Protein AF-A0A5M4D1M5-F1 (afdb_monomer_lite)

Sequence (149 aa):
MAHVFSTNGDGVVGDSNDDFAMTADGTSFVAPQIAGIVGLMLKVNPDLSFWQVKHILEVTATDLDDGSGQFIGYDRFTGFGLVNARKAVEYTRKHYLPADWNGDNSVDTTDAALFTLDYANGELMSDLNLDATQSADDMAIFLRSYFAE

Secondary structure (DSSP, 8-state):
------SSTT-----STTS------SGGGHHHHHHHHHHHHHHH-TT--HHHHHHHHHHHSB----SSS-S-SSBTTTBT-B--HHHHHHHHHHHH-TT-SSSSS--SHHHHHHHHHHHHTT-GGG-SS-SSS--HHHHHHHHHHHTT-

Radius of gyration: 18.76 Å; chains: 1; bounding box: 48×42×43 Å

Structure (mmCIF, N/CA/C/O backbone):
data_AF-A0A5M4D1M5-F1
#
_entry.id   AF-A0A5M4D1M5-F1
#
loop_
_atom_site.group_PDB
_atom_site.id
_atom_site.type_symbol
_atom_site.label_atom_id
_atom_site.label_alt_id
_atom_site.label_comp_id
_atom_site.label_asym_id
_atom_site.label_entity_id
_atom_site.label_seq_id
_atom_site.pdbx_PDB_ins_code
_atom_site.Cartn_x
_atom_site.Cartn_y
_atom_site.Cartn_z
_atom_site.occupancy
_atom_site.B_iso_or_equi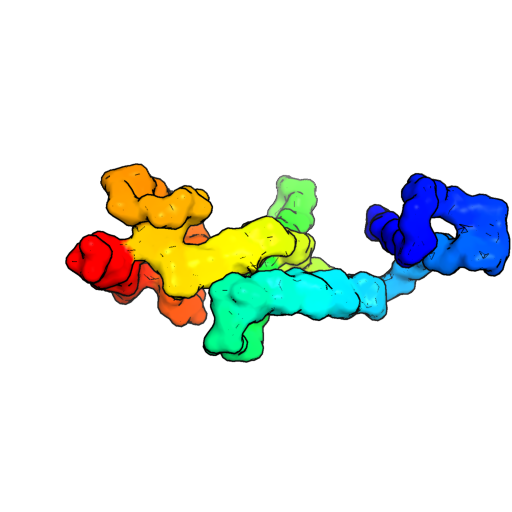v
_atom_site.auth_seq_id
_atom_site.auth_comp_id
_atom_site.auth_asym_id
_atom_site.auth_atom_id
_atom_site.pdbx_PDB_model_num
ATOM 1 N N . MET A 1 1 ? 22.429 -2.317 -10.541 1.00 31.48 1 MET A N 1
ATOM 2 C CA . MET A 1 1 ? 22.735 -3.576 -11.250 1.00 31.48 1 MET A CA 1
ATOM 3 C C . MET A 1 1 ? 21.725 -4.605 -10.765 1.00 31.48 1 MET A C 1
ATOM 5 O O . MET A 1 1 ? 21.766 -4.961 -9.595 1.00 31.48 1 MET A O 1
ATOM 9 N N . ALA A 1 2 ? 20.724 -4.941 -11.581 1.00 32.22 2 ALA A N 1
ATOM 10 C CA . ALA A 1 2 ? 19.698 -5.914 -11.208 1.00 32.22 2 ALA A CA 1
ATOM 11 C C . ALA A 1 2 ? 20.174 -7.306 -11.637 1.00 32.22 2 ALA A C 1
ATOM 13 O O . ALA A 1 2 ? 20.438 -7.529 -12.815 1.00 32.22 2 ALA A O 1
ATOM 14 N N . HIS A 1 3 ? 20.324 -8.221 -10.682 1.00 39.25 3 HIS A N 1
ATOM 15 C CA . HIS A 1 3 ? 20.676 -9.607 -10.969 1.00 39.25 3 HIS A CA 1
ATOM 16 C C . HIS A 1 3 ? 19.397 -10.377 -11.314 1.00 39.25 3 HIS A C 1
ATOM 18 O O . HIS A 1 3 ? 18.511 -10.527 -10.473 1.00 39.25 3 HIS A O 1
ATOM 24 N N . VAL A 1 4 ? 19.283 -10.827 -12.564 1.00 42.78 4 VAL A N 1
ATOM 25 C CA . VAL A 1 4 ? 18.243 -11.765 -13.000 1.00 42.78 4 VAL A CA 1
ATOM 26 C C . VAL A 1 4 ? 18.750 -13.170 -12.687 1.00 42.78 4 VAL A C 1
ATOM 28 O O . VAL A 1 4 ? 19.776 -13.591 -13.216 1.00 42.78 4 VAL A O 1
ATOM 31 N N . PHE A 1 5 ? 18.068 -13.876 -11.786 1.00 44.41 5 PHE A N 1
ATOM 32 C CA . PHE A 1 5 ? 18.404 -15.257 -11.444 1.00 44.41 5 PHE A CA 1
ATOM 33 C C . PHE A 1 5 ? 17.776 -16.223 -12.459 1.00 44.41 5 PHE A C 1
ATOM 35 O O . PHE A 1 5 ? 16.626 -16.049 -12.864 1.00 44.41 5 PHE A O 1
ATOM 42 N N . SER A 1 6 ? 18.564 -17.216 -12.876 1.00 41.47 6 SER A N 1
ATOM 43 C CA . SER A 1 6 ? 18.210 -18.259 -13.847 1.00 41.47 6 SER A CA 1
ATOM 44 C C . SER A 1 6 ? 16.966 -19.059 -13.426 1.00 41.47 6 SER A C 1
ATOM 46 O O . SER A 1 6 ? 16.755 -19.320 -12.243 1.00 41.47 6 SER A O 1
ATOM 48 N N . THR A 1 7 ? 16.156 -19.493 -14.400 1.00 43.12 7 THR A N 1
ATOM 49 C CA . THR A 1 7 ? 15.049 -20.451 -14.201 1.00 43.12 7 THR A CA 1
ATOM 50 C C . THR A 1 7 ? 15.520 -21.903 -14.074 1.00 43.12 7 THR A C 1
ATOM 52 O O . THR A 1 7 ? 14.696 -22.795 -13.866 1.00 43.12 7 THR A O 1
ATOM 55 N N . ASN A 1 8 ? 16.824 -22.166 -14.184 1.00 40.53 8 ASN A N 1
ATOM 56 C CA . ASN A 1 8 ? 17.390 -23.472 -13.870 1.00 40.53 8 ASN A CA 1
ATOM 57 C C . ASN A 1 8 ? 17.542 -23.547 -12.346 1.00 40.53 8 ASN A C 1
ATOM 59 O O . ASN A 1 8 ? 18.268 -22.760 -11.745 1.00 40.53 8 ASN A O 1
ATOM 63 N N . GLY A 1 9 ? 16.804 -24.452 -11.704 1.00 44.25 9 GLY A N 1
ATOM 64 C CA . GLY A 1 9 ? 16.760 -24.613 -10.246 1.00 44.25 9 GLY A CA 1
ATOM 65 C C . GLY A 1 9 ? 18.042 -25.164 -9.608 1.00 44.25 9 GLY A C 1
ATOM 66 O O . GLY A 1 9 ? 17.938 -26.009 -8.724 1.00 44.25 9 GLY A O 1
ATOM 67 N N . ASP A 1 10 ? 19.228 -24.731 -10.042 1.00 50.44 10 ASP A N 1
ATOM 68 C CA . ASP A 1 10 ? 20.520 -25.129 -9.467 1.00 50.44 10 ASP A CA 1
ATOM 69 C C . ASP A 1 10 ? 21.213 -24.023 -8.647 1.00 50.44 10 ASP A C 1
ATOM 71 O O . ASP A 1 10 ? 22.173 -24.305 -7.932 1.00 50.44 10 ASP A O 1
ATOM 75 N N . GLY A 1 11 ? 20.705 -22.784 -8.681 1.00 47.84 11 GLY A N 1
ATOM 76 C CA . GLY A 1 11 ? 21.252 -21.676 -7.894 1.00 47.84 11 GLY A CA 1
ATOM 77 C C . GLY A 1 11 ? 22.665 -21.240 -8.305 1.00 47.84 11 GLY A C 1
ATOM 78 O O . GLY A 1 11 ? 23.325 -20.551 -7.525 1.00 47.84 11 GLY A O 1
ATOM 79 N N . VAL A 1 12 ? 23.136 -21.612 -9.499 1.00 50.00 12 VAL A N 1
ATOM 80 C CA . VAL A 1 12 ? 24.451 -21.229 -10.022 1.00 50.00 12 VAL A CA 1
ATOM 81 C C . VAL A 1 12 ? 24.303 -20.031 -10.967 1.00 50.00 12 VAL A C 1
ATOM 83 O O . VAL A 1 12 ? 23.451 -20.003 -11.854 1.00 50.00 12 VAL A O 1
ATOM 86 N N . VAL A 1 13 ? 25.134 -19.001 -10.777 1.00 55.16 13 VAL A N 1
ATOM 87 C CA . VAL A 1 13 ? 25.325 -17.955 -11.794 1.00 55.16 13 VAL A CA 1
ATOM 88 C C . VAL A 1 13 ? 26.117 -18.605 -12.923 1.00 55.16 13 VAL A C 1
ATOM 90 O O . VAL A 1 13 ? 27.289 -18.921 -12.738 1.00 55.16 13 VAL A O 1
ATOM 93 N N . GLY A 1 14 ? 25.454 -18.877 -14.042 1.00 50.78 14 GLY A N 1
ATOM 94 C CA . GLY A 1 14 ? 26.024 -19.645 -15.140 1.00 50.78 14 GLY A CA 1
ATOM 95 C C . GLY A 1 14 ? 27.295 -19.048 -15.744 1.00 50.78 14 GLY A C 1
ATOM 96 O O . GLY A 1 14 ? 27.307 -17.883 -16.136 1.00 50.78 14 GLY A O 1
ATOM 97 N N . ASP A 1 15 ? 28.348 -19.863 -15.826 1.00 54.34 15 ASP A N 1
ATOM 98 C CA . ASP A 1 15 ? 29.637 -19.585 -16.495 1.00 54.34 15 ASP A CA 1
ATOM 99 C C . ASP A 1 15 ? 29.716 -20.307 -17.858 1.00 54.34 15 ASP A C 1
ATOM 101 O O . ASP A 1 15 ? 30.781 -20.659 -18.364 1.00 54.34 15 ASP A O 1
ATOM 105 N N . SER A 1 16 ? 28.564 -20.613 -18.458 1.00 49.62 16 SER A N 1
ATOM 106 C CA . SER A 1 16 ? 28.498 -21.297 -19.744 1.00 49.62 16 SER A CA 1
ATOM 107 C C . SER A 1 16 ? 27.521 -20.603 -20.686 1.00 49.62 16 SER A C 1
ATOM 109 O O . SER A 1 16 ? 26.509 -20.052 -20.264 1.00 49.62 16 SER A O 1
ATOM 111 N N . ASN A 1 17 ? 27.827 -20.628 -21.987 1.00 51.31 17 ASN A N 1
ATOM 112 C CA . ASN A 1 17 ? 27.036 -19.993 -23.056 1.00 51.31 17 ASN A CA 1
ATOM 113 C C . ASN A 1 17 ? 25.609 -20.574 -23.211 1.00 51.31 17 ASN A C 1
ATOM 115 O O . ASN A 1 17 ? 24.871 -20.148 -24.100 1.00 51.31 17 ASN A O 1
ATOM 119 N N . ASP A 1 18 ? 25.249 -21.528 -22.353 1.00 53.97 18 ASP A N 1
ATOM 120 C CA . ASP A 1 18 ? 23.987 -22.262 -22.317 1.00 53.97 18 ASP A CA 1
ATOM 121 C C . ASP A 1 18 ? 23.138 -21.861 -21.089 1.00 53.97 18 ASP A C 1
ATOM 123 O O . ASP A 1 18 ? 21.978 -22.263 -20.963 1.00 53.97 18 ASP A O 1
ATOM 127 N N . ASP A 1 19 ? 23.691 -21.018 -20.211 1.00 52.31 19 ASP A N 1
ATOM 128 C CA . ASP A 1 19 ? 22.991 -20.404 -19.095 1.00 52.31 19 ASP A CA 1
ATOM 129 C C . ASP A 1 19 ? 22.484 -19.022 -19.514 1.00 52.31 19 ASP A C 1
ATOM 131 O O . ASP A 1 19 ? 23.252 -18.106 -19.810 1.00 52.31 19 ASP A O 1
ATOM 135 N N . PHE A 1 20 ? 21.165 -18.828 -19.509 1.00 47.06 20 PHE A N 1
ATOM 136 C CA . PHE A 1 20 ? 20.526 -17.544 -19.828 1.00 47.06 20 PHE A CA 1
ATOM 137 C C . PHE A 1 20 ? 20.704 -16.490 -18.716 1.00 47.06 20 PHE A C 1
ATOM 139 O O . PHE A 1 20 ? 19.794 -15.709 -18.436 1.00 47.06 20 PHE A O 1
ATOM 146 N N . ALA A 1 21 ? 21.873 -16.433 -18.075 1.00 43.56 21 ALA A N 1
ATOM 147 C CA . ALA A 1 21 ? 22.283 -15.321 -17.229 1.00 43.56 21 ALA A CA 1
ATOM 148 C C . ALA A 1 21 ? 22.690 -14.139 -18.125 1.00 43.56 21 ALA A C 1
ATOM 150 O O . ALA A 1 21 ? 23.854 -13.763 -18.239 1.00 43.56 21 ALA A O 1
ATOM 151 N N . MET A 1 22 ? 21.707 -13.562 -18.815 1.00 44.06 22 MET A N 1
ATOM 152 C CA . MET A 1 22 ? 21.912 -12.335 -19.569 1.00 44.06 22 MET A CA 1
ATOM 153 C C . MET A 1 22 ? 21.934 -11.158 -18.596 1.00 44.06 22 MET A C 1
ATOM 155 O O . MET A 1 22 ? 20.906 -10.787 -18.029 1.00 44.06 22 MET A O 1
ATOM 159 N N . THR A 1 23 ? 23.103 -10.540 -18.426 1.00 43.44 23 THR A N 1
ATOM 160 C CA . THR A 1 23 ? 23.192 -9.172 -17.906 1.00 43.44 23 THR A CA 1
ATOM 161 C C . THR A 1 23 ? 22.553 -8.273 -18.948 1.00 43.44 23 THR A C 1
ATOM 163 O O . THR A 1 23 ? 23.148 -7.981 -19.984 1.00 43.44 23 THR A O 1
ATOM 166 N N . ALA A 1 24 ? 21.295 -7.928 -18.728 1.00 45.34 24 ALA A N 1
ATOM 167 C CA . ALA A 1 24 ? 20.521 -7.211 -19.709 1.00 45.34 24 ALA A CA 1
ATOM 168 C C . ALA A 1 24 ? 20.040 -5.891 -19.116 1.00 45.34 24 ALA A C 1
ATOM 170 O O . ALA A 1 24 ? 19.243 -5.845 -18.179 1.00 45.34 24 ALA A O 1
ATOM 171 N N . ASP A 1 25 ? 20.576 -4.812 -19.674 1.00 47.69 25 ASP A N 1
ATOM 172 C CA . ASP A 1 25 ? 20.265 -3.450 -19.277 1.00 47.69 25 ASP A CA 1
ATOM 173 C C . ASP A 1 25 ? 19.099 -2.935 -20.131 1.00 47.69 25 ASP A C 1
ATOM 175 O O . ASP A 1 25 ? 19.211 -2.776 -21.348 1.00 47.69 25 ASP A O 1
ATOM 179 N N . GLY A 1 26 ? 17.949 -2.694 -19.499 1.00 47.47 26 GLY A N 1
ATOM 180 C CA . GLY A 1 26 ? 16.779 -2.122 -20.165 1.00 47.47 26 GLY A CA 1
ATOM 181 C C . GLY A 1 26 ? 15.494 -2.240 -19.347 1.00 47.47 26 GLY A C 1
ATOM 182 O O . GLY A 1 26 ? 15.309 -3.172 -18.566 1.00 47.47 26 GLY A O 1
ATOM 183 N N . THR A 1 27 ? 14.556 -1.315 -19.565 1.00 57.91 27 THR A N 1
ATOM 184 C CA . THR A 1 27 ? 13.229 -1.309 -18.914 1.00 57.91 27 THR A CA 1
ATOM 185 C C . THR A 1 27 ? 12.408 -2.574 -19.203 1.00 57.91 27 THR A C 1
ATOM 187 O O . THR A 1 27 ? 11.500 -2.911 -18.444 1.00 57.91 27 THR A O 1
ATOM 190 N N . SER A 1 28 ? 12.754 -3.331 -20.250 1.00 60.19 28 SER A N 1
ATOM 191 C CA . SER A 1 28 ? 12.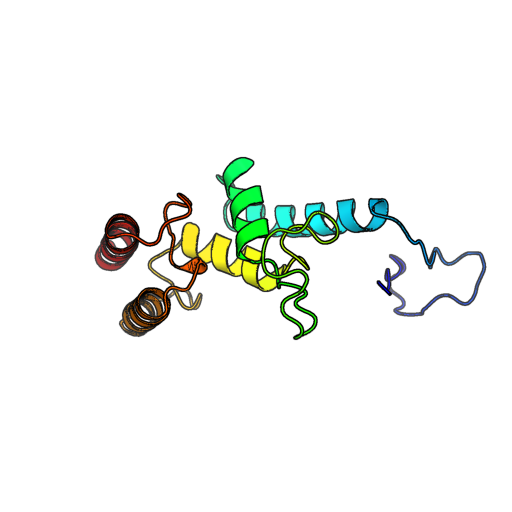121 -4.607 -20.602 1.00 60.19 28 SER A CA 1
ATOM 192 C C . SER A 1 28 ? 12.260 -5.689 -19.524 1.00 60.19 28 SER A C 1
ATOM 194 O O . SER A 1 28 ? 11.395 -6.555 -19.453 1.00 60.19 28 SER A O 1
ATOM 196 N N . PHE A 1 29 ? 13.279 -5.624 -18.657 1.00 62.25 29 PHE A N 1
ATOM 197 C CA . PHE A 1 29 ? 13.446 -6.552 -17.522 1.00 62.25 29 PHE A CA 1
ATOM 198 C C . PHE A 1 29 ? 12.662 -6.123 -16.281 1.00 62.25 29 PHE A C 1
ATOM 200 O O . PHE A 1 29 ? 12.347 -6.949 -15.427 1.00 62.25 29 PHE A O 1
ATOM 207 N N . VAL A 1 30 ? 12.284 -4.846 -16.212 1.00 72.62 30 VAL A N 1
ATOM 208 C CA . VAL A 1 30 ? 11.430 -4.303 -15.151 1.00 72.62 30 VAL A CA 1
ATOM 209 C C . VAL A 1 30 ? 9.965 -4.665 -15.411 1.00 72.62 30 VAL A C 1
ATOM 211 O O . VAL A 1 30 ? 9.235 -4.981 -14.477 1.00 72.62 30 VAL A O 1
ATOM 214 N N . ALA A 1 31 ? 9.534 -4.722 -16.677 1.00 77.81 31 ALA A N 1
ATOM 215 C CA . ALA A 1 31 ? 8.163 -5.089 -17.048 1.00 77.81 31 ALA A CA 1
ATOM 216 C C . ALA A 1 31 ? 7.660 -6.421 -16.429 1.00 77.81 31 ALA A C 1
ATOM 218 O O . ALA A 1 31 ? 6.600 -6.401 -15.797 1.00 77.81 31 ALA A O 1
ATOM 219 N N . PRO A 1 32 ? 8.377 -7.564 -16.525 1.00 82.69 32 PRO A N 1
ATOM 220 C CA . PRO A 1 32 ? 7.943 -8.807 -15.883 1.00 82.69 32 PRO A CA 1
ATOM 221 C C . PRO A 1 32 ? 8.024 -8.757 -14.350 1.00 82.69 32 PRO A C 1
ATOM 223 O O . PRO A 1 32 ? 7.225 -9.415 -13.686 1.00 82.69 32 PRO A O 1
ATOM 226 N N . GLN A 1 33 ? 8.933 -7.963 -13.772 1.00 84.31 33 GLN A N 1
ATOM 227 C CA . GLN A 1 33 ? 9.002 -7.778 -12.317 1.00 84.31 33 GLN A CA 1
ATOM 228 C C . GLN A 1 33 ? 7.751 -7.068 -11.797 1.00 84.31 33 GLN A C 1
ATOM 230 O O . GLN A 1 33 ? 7.116 -7.556 -10.863 1.00 84.31 33 GLN A O 1
ATOM 235 N N . ILE A 1 34 ? 7.343 -5.971 -12.443 1.00 86.69 34 ILE A N 1
ATOM 236 C CA . ILE A 1 34 ? 6.103 -5.267 -12.093 1.00 86.69 34 ILE A CA 1
ATOM 237 C C . ILE A 1 34 ? 4.894 -6.176 -12.305 1.00 86.69 34 ILE A C 1
ATOM 239 O O . ILE A 1 34 ? 4.045 -6.258 -11.423 1.00 86.69 34 ILE A O 1
ATOM 243 N N . ALA A 1 35 ? 4.838 -6.925 -13.411 1.00 87.75 35 ALA A N 1
ATOM 244 C CA . ALA A 1 35 ? 3.758 -7.882 -13.648 1.00 87.75 35 ALA A CA 1
ATOM 245 C C . ALA A 1 35 ? 3.653 -8.941 -12.531 1.00 87.75 35 ALA A C 1
ATOM 247 O O . ALA A 1 35 ? 2.550 -9.266 -12.097 1.00 87.75 35 ALA A O 1
ATOM 248 N N . GLY A 1 36 ? 4.785 -9.436 -12.019 1.00 90.06 36 GLY A N 1
ATOM 249 C CA . GLY A 1 36 ? 4.816 -10.357 -10.881 1.00 90.06 36 GLY A CA 1
ATOM 250 C C . GLY A 1 36 ? 4.288 -9.733 -9.585 1.00 90.06 36 GLY A C 1
ATOM 251 O O . GLY A 1 36 ? 3.491 -10.357 -8.886 1.00 90.06 36 GLY A O 1
ATOM 252 N N . ILE A 1 37 ? 4.674 -8.488 -9.289 1.00 91.94 37 ILE A N 1
ATOM 253 C CA . ILE A 1 37 ? 4.184 -7.748 -8.113 1.00 91.94 37 ILE A CA 1
ATOM 254 C C . ILE A 1 37 ? 2.675 -7.527 -8.211 1.00 91.94 37 ILE A C 1
ATOM 256 O O . ILE A 1 37 ? 1.952 -7.821 -7.262 1.00 91.94 37 ILE A O 1
ATOM 260 N N . VAL A 1 38 ? 2.184 -7.090 -9.373 1.00 92.25 38 VAL A N 1
ATOM 261 C CA . VAL A 1 38 ? 0.745 -6.922 -9.618 1.00 92.25 38 VAL A CA 1
ATOM 262 C C . VAL A 1 38 ? 0.006 -8.252 -9.467 1.00 92.25 38 VAL A C 1
ATOM 264 O O . VAL A 1 38 ? -1.067 -8.288 -8.876 1.00 92.25 38 VAL A O 1
ATOM 267 N N . GLY A 1 39 ? 0.593 -9.366 -9.913 1.00 93.19 39 GLY A N 1
ATOM 268 C CA . GLY A 1 39 ? 0.036 -10.700 -9.679 1.00 93.19 39 GLY A CA 1
ATOM 269 C C . GLY A 1 39 ? -0.114 -11.046 -8.192 1.00 93.19 39 GLY A C 1
ATOM 270 O O . GLY A 1 39 ? -1.122 -11.632 -7.798 1.00 93.19 39 GLY A O 1
ATOM 271 N N . LEU A 1 40 ? 0.845 -10.650 -7.347 1.00 93.50 40 LEU A N 1
ATOM 272 C CA . LEU A 1 40 ? 0.740 -10.816 -5.891 1.00 93.50 40 LEU A CA 1
ATOM 273 C C . LEU A 1 40 ? -0.332 -9.908 -5.286 1.00 93.50 40 LEU A C 1
ATOM 275 O O . LEU A 1 40 ? -1.100 -10.367 -4.444 1.00 93.50 40 LEU A O 1
ATOM 279 N N . MET A 1 41 ? -0.417 -8.654 -5.734 1.00 94.62 41 MET A N 1
ATOM 280 C CA . MET A 1 41 ? -1.462 -7.723 -5.300 1.00 94.62 41 MET A CA 1
ATOM 281 C C . MET A 1 41 ? -2.854 -8.274 -5.631 1.00 94.62 41 MET A C 1
ATOM 283 O O . MET A 1 41 ? -3.698 -8.369 -4.747 1.00 94.62 41 MET A O 1
ATOM 287 N N . LEU A 1 42 ? -3.064 -8.746 -6.863 1.00 94.06 42 LEU A N 1
ATOM 288 C CA . LEU A 1 42 ? -4.335 -9.334 -7.302 1.00 94.06 42 LEU A CA 1
ATOM 289 C C . LEU A 1 42 ? -4.678 -10.643 -6.584 1.00 94.06 42 LEU A C 1
ATOM 291 O O . LEU A 1 42 ? -5.848 -10.976 -6.430 1.00 94.06 42 LEU A O 1
ATOM 295 N N . LYS A 1 43 ? -3.673 -11.396 -6.121 1.00 93.88 43 LYS A N 1
ATOM 296 C CA . LYS A 1 43 ? -3.912 -12.573 -5.279 1.00 93.88 43 LYS A CA 1
ATOM 297 C C . LYS A 1 43 ? -4.465 -12.192 -3.903 1.00 93.88 43 LYS A C 1
ATOM 299 O O . LYS A 1 43 ? -5.226 -12.969 -3.336 1.00 93.88 43 LYS A O 1
ATOM 304 N N . VAL A 1 44 ? -4.057 -11.043 -3.364 1.00 92.94 44 VAL A N 1
ATOM 305 C CA . VAL A 1 44 ? -4.562 -10.525 -2.085 1.00 92.94 44 VAL A CA 1
ATOM 306 C C . VAL A 1 44 ? -5.928 -9.874 -2.268 1.00 92.94 44 VAL A C 1
ATOM 308 O O . VAL A 1 44 ? -6.835 -10.158 -1.495 1.00 92.94 44 VAL A O 1
ATOM 311 N N . ASN A 1 45 ? -6.083 -9.043 -3.297 1.00 92.44 45 ASN A N 1
ATOM 312 C CA . ASN A 1 45 ? -7.334 -8.374 -3.620 1.00 92.44 45 ASN A CA 1
ATOM 313 C C . ASN A 1 45 ? -7.626 -8.489 -5.130 1.00 92.44 45 ASN A C 1
ATOM 315 O O . ASN A 1 45 ? -7.060 -7.726 -5.922 1.00 92.44 45 ASN A O 1
ATOM 319 N N . PRO A 1 46 ? -8.497 -9.428 -5.543 1.00 93.06 46 PRO A N 1
ATOM 320 C CA . PRO A 1 46 ? -8.812 -9.645 -6.953 1.00 93.06 46 PRO A CA 1
ATOM 321 C C . PRO A 1 46 ? -9.664 -8.526 -7.569 1.00 93.06 46 PRO A C 1
ATOM 323 O O . PRO A 1 46 ? -9.724 -8.431 -8.794 1.00 93.06 46 PRO A O 1
ATOM 326 N N . ASP A 1 47 ? -10.287 -7.676 -6.748 1.00 92.25 47 ASP A N 1
ATOM 327 C CA . ASP A 1 47 ? -11.197 -6.612 -7.188 1.00 92.25 47 ASP A CA 1
ATOM 328 C C . ASP A 1 47 ? -10.478 -5.278 -7.458 1.00 92.25 47 ASP A C 1
ATOM 330 O O . ASP A 1 47 ? -11.113 -4.281 -7.812 1.00 92.25 47 ASP A O 1
ATOM 334 N N . LEU A 1 48 ? -9.146 -5.243 -7.329 1.00 91.94 48 LEU A N 1
ATOM 335 C CA . LEU A 1 48 ? -8.357 -4.052 -7.629 1.00 91.94 48 LEU A CA 1
ATOM 336 C C . LEU A 1 48 ? -8.503 -3.627 -9.093 1.00 91.94 48 LEU A C 1
ATOM 338 O O . LEU A 1 48 ? -8.188 -4.359 -10.035 1.00 91.94 48 LEU A O 1
ATOM 342 N N . SER A 1 49 ? -8.882 -2.369 -9.285 1.00 92.56 49 SER A N 1
ATOM 343 C CA . SER A 1 49 ? -8.852 -1.724 -10.590 1.00 92.56 49 SER A CA 1
ATOM 344 C C . SER A 1 49 ? -7.428 -1.347 -11.003 1.00 92.56 49 SER A C 1
ATOM 346 O O . SER A 1 49 ? -6.539 -1.126 -10.179 1.00 92.56 49 SER A O 1
ATOM 348 N N . PHE A 1 50 ? -7.224 -1.177 -12.311 1.00 88.88 50 PHE A N 1
ATOM 349 C CA . PHE A 1 50 ? -5.954 -0.708 -12.871 1.00 88.88 50 PHE A CA 1
ATOM 350 C C . PHE A 1 50 ? -5.445 0.586 -12.210 1.00 88.88 50 PHE A C 1
ATOM 352 O O . PHE A 1 50 ? -4.252 0.717 -11.938 1.00 88.88 50 PHE A O 1
ATOM 359 N N . TRP A 1 51 ? -6.347 1.531 -11.925 1.00 88.94 51 TRP A N 1
ATOM 360 C CA . TRP A 1 51 ? -5.989 2.801 -11.294 1.00 88.94 51 TRP A CA 1
ATOM 361 C C . TRP A 1 51 ? -5.519 2.621 -9.852 1.00 88.94 51 TRP A C 1
ATOM 363 O O . TRP A 1 51 ? -4.521 3.225 -9.473 1.00 88.94 51 TRP A O 1
ATOM 373 N N . GLN A 1 52 ? -6.173 1.746 -9.087 1.00 91.62 52 GLN A N 1
ATOM 374 C CA . GLN A 1 52 ? -5.776 1.439 -7.711 1.00 91.62 52 GLN A CA 1
ATOM 375 C C . GLN A 1 52 ? -4.428 0.720 -7.669 1.00 91.62 52 GLN A C 1
ATOM 377 O O . GLN A 1 52 ? -3.568 1.084 -6.875 1.00 91.62 52 GLN A O 1
ATOM 382 N N . VAL A 1 53 ? -4.192 -0.237 -8.575 1.00 91.75 53 VAL A N 1
ATOM 383 C CA . VAL A 1 53 ? -2.885 -0.904 -8.696 1.00 91.75 53 VAL A CA 1
ATOM 384 C C . VAL A 1 53 ? -1.780 0.117 -8.956 1.00 91.75 53 VAL A C 1
ATOM 386 O O . VAL A 1 53 ? -0.759 0.108 -8.271 1.00 91.75 53 VAL A O 1
ATOM 389 N N . LYS A 1 54 ? -1.988 1.012 -9.929 1.00 89.88 54 LYS A N 1
ATOM 390 C CA . LYS A 1 54 ? -1.031 2.076 -10.243 1.00 89.88 54 LYS A CA 1
ATOM 391 C C . LYS A 1 54 ? -0.785 2.967 -9.025 1.00 89.88 54 LYS A C 1
ATOM 393 O O . LYS A 1 54 ? 0.367 3.171 -8.668 1.00 89.88 54 LYS A O 1
ATOM 398 N N . HIS A 1 55 ? -1.843 3.438 -8.372 1.00 90.06 55 HIS A N 1
ATOM 399 C CA . HIS A 1 55 ? -1.732 4.319 -7.213 1.00 90.06 55 HIS A CA 1
ATOM 400 C C . HIS A 1 55 ? -0.974 3.662 -6.050 1.00 90.06 55 HIS A C 1
ATOM 402 O O . HIS A 1 55 ? -0.042 4.254 -5.513 1.00 90.06 55 HIS A O 1
ATOM 408 N N . ILE A 1 56 ? -1.290 2.406 -5.722 1.00 90.75 56 ILE A N 1
ATOM 409 C CA . ILE A 1 56 ? -0.587 1.648 -4.679 1.00 90.75 56 ILE A CA 1
ATOM 410 C C . ILE A 1 56 ? 0.901 1.511 -5.022 1.00 90.75 56 ILE A C 1
ATOM 412 O O . ILE A 1 56 ? 1.749 1.707 -4.154 1.00 90.75 56 ILE A O 1
ATOM 416 N N . LEU A 1 57 ? 1.250 1.203 -6.275 1.00 88.94 57 LEU A N 1
ATOM 417 C CA . LEU A 1 57 ? 2.653 1.108 -6.694 1.00 88.94 57 LEU A CA 1
ATOM 418 C C . LEU A 1 57 ? 3.389 2.451 -6.588 1.00 88.94 57 LEU A C 1
ATOM 420 O O . LEU A 1 57 ? 4.554 2.462 -6.202 1.00 88.94 57 LEU A O 1
ATOM 424 N N . GLU A 1 58 ? 2.720 3.560 -6.902 1.00 87.31 58 GLU A N 1
ATOM 425 C CA . GLU A 1 58 ? 3.284 4.913 -6.818 1.00 87.31 58 GLU A CA 1
ATOM 426 C C . GLU A 1 58 ? 3.511 5.339 -5.364 1.00 87.31 58 GLU A C 1
ATOM 428 O O . GLU A 1 58 ? 4.599 5.788 -5.019 1.00 87.31 58 GLU A O 1
ATOM 433 N N . VAL A 1 59 ? 2.526 5.121 -4.491 1.00 87.06 59 VAL A N 1
ATOM 434 C CA . VAL A 1 59 ? 2.595 5.477 -3.064 1.00 87.06 59 VAL A CA 1
ATOM 435 C C . VAL A 1 59 ? 3.606 4.627 -2.294 1.00 87.06 59 VAL A C 1
ATOM 437 O O . VAL A 1 59 ? 4.226 5.084 -1.335 1.00 87.06 59 VAL A O 1
ATOM 440 N N . THR A 1 60 ? 3.773 3.366 -2.689 1.00 88.94 60 THR A N 1
ATOM 441 C CA . THR A 1 60 ? 4.659 2.433 -1.978 1.00 88.94 60 THR A CA 1
ATOM 442 C C . THR A 1 60 ? 6.080 2.416 -2.515 1.00 88.94 60 THR A C 1
ATOM 444 O O . THR A 1 60 ? 6.948 1.792 -1.893 1.00 88.94 60 THR A O 1
ATOM 447 N N . ALA A 1 61 ? 6.340 3.096 -3.633 1.00 86.19 61 ALA A N 1
ATOM 448 C CA . ALA A 1 61 ? 7.679 3.250 -4.165 1.00 86.19 61 ALA A CA 1
ATOM 449 C C . ALA A 1 61 ? 8.605 3.921 -3.136 1.00 86.19 61 ALA A C 1
ATOM 451 O O . ALA A 1 61 ? 8.209 4.730 -2.300 1.00 86.19 61 ALA A O 1
ATOM 452 N N . THR A 1 62 ? 9.860 3.488 -3.138 1.00 83.94 62 THR A N 1
ATOM 453 C CA . THR A 1 62 ? 10.916 4.058 -2.309 1.00 83.94 62 THR A CA 1
ATOM 454 C C . THR A 1 62 ? 11.602 5.131 -3.127 1.00 83.94 62 THR A C 1
ATOM 456 O O . THR A 1 62 ? 12.260 4.819 -4.120 1.00 83.94 62 THR A O 1
ATOM 459 N N . ASP A 1 63 ? 11.424 6.374 -2.703 1.00 77.38 63 ASP A N 1
ATOM 460 C CA . ASP A 1 63 ? 12.049 7.526 -3.331 1.00 77.38 63 ASP A CA 1
ATOM 461 C C . ASP A 1 63 ? 13.582 7.379 -3.362 1.00 77.38 63 ASP A C 1
ATOM 463 O O . ASP A 1 63 ? 14.188 6.845 -2.427 1.00 77.38 63 ASP A O 1
ATOM 467 N N . LEU A 1 64 ? 14.201 7.813 -4.459 1.00 74.19 64 LEU A N 1
ATOM 468 C CA . LEU A 1 64 ? 15.642 7.710 -4.707 1.00 74.19 64 LEU A CA 1
ATOM 469 C C . LEU A 1 64 ? 16.348 9.046 -4.445 1.00 74.19 64 LEU A C 1
ATOM 471 O O . LEU A 1 64 ? 17.275 9.406 -5.172 1.00 74.19 64 LEU A O 1
ATOM 475 N N . ASP A 1 65 ? 15.920 9.758 -3.398 1.00 69.56 65 ASP A N 1
ATOM 476 C CA . ASP A 1 65 ? 16.58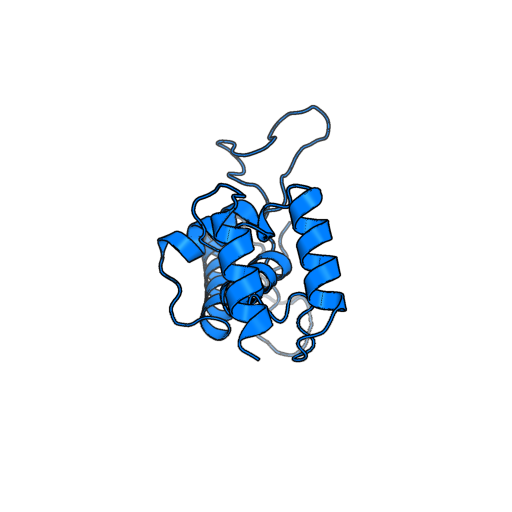8 10.970 -2.924 1.00 69.56 65 ASP A CA 1
ATOM 477 C C . ASP A 1 65 ? 18.072 10.676 -2.664 1.00 69.56 65 ASP A C 1
ATOM 479 O O . ASP A 1 65 ? 18.444 9.786 -1.891 1.00 69.56 65 ASP A O 1
ATOM 483 N N . ASP A 1 66 ? 18.934 11.436 -3.335 1.00 66.19 66 ASP A N 1
ATOM 484 C CA . ASP A 1 66 ? 20.385 11.347 -3.186 1.00 66.19 66 ASP A CA 1
ATOM 485 C C . ASP A 1 66 ? 20.901 12.123 -1.958 1.00 66.19 66 ASP A C 1
ATOM 487 O O . ASP A 1 66 ? 22.111 12.224 -1.734 1.00 66.19 66 ASP A O 1
ATOM 491 N N . GLY A 1 67 ? 19.987 12.669 -1.150 1.00 64.19 67 GLY A N 1
ATOM 492 C CA . GLY A 1 67 ? 20.267 13.460 0.043 1.00 64.19 67 GLY A CA 1
ATOM 493 C C . GLY A 1 67 ? 20.634 14.912 -0.265 1.00 64.19 67 GLY A C 1
ATOM 494 O O . GLY A 1 67 ? 20.881 15.688 0.660 1.00 64.19 67 GLY A O 1
ATOM 495 N N . SER A 1 68 ? 20.667 15.303 -1.544 1.00 69.56 68 SER A N 1
ATOM 496 C CA . SER A 1 68 ? 20.821 16.696 -1.977 1.00 69.56 68 SER A CA 1
ATOM 497 C C . SER A 1 68 ? 19.478 17.389 -2.236 1.00 69.56 68 SER A C 1
ATOM 499 O O . SER A 1 68 ? 19.448 18.570 -2.593 1.00 69.56 68 SER A O 1
ATOM 501 N N . GLY A 1 69 ? 18.366 16.672 -2.031 1.00 63.53 69 GLY A N 1
ATOM 502 C CA . GLY A 1 69 ? 17.022 17.124 -2.373 1.00 63.53 69 GLY A CA 1
ATOM 503 C C . GLY A 1 69 ? 16.715 17.021 -3.867 1.00 63.53 69 GLY A C 1
ATOM 504 O O . GLY A 1 69 ? 15.746 17.614 -4.346 1.00 63.53 69 GLY A O 1
ATOM 505 N N . GLN A 1 70 ? 17.555 16.306 -4.616 1.00 54.69 70 GLN A N 1
ATOM 506 C CA . GLN A 1 70 ? 17.349 16.000 -6.021 1.00 54.69 70 GLN A CA 1
ATOM 507 C C . GLN A 1 70 ? 16.594 14.669 -6.122 1.00 54.69 70 GLN A C 1
ATOM 509 O O . GLN A 1 70 ? 16.850 13.753 -5.351 1.00 54.69 70 GLN A O 1
ATOM 514 N N . PHE A 1 71 ? 15.655 14.579 -7.067 1.00 62.03 71 PHE A N 1
ATOM 515 C CA . PHE A 1 71 ? 14.777 13.414 -7.276 1.00 62.03 71 PHE A CA 1
ATOM 516 C C . PHE A 1 71 ? 13.706 13.162 -6.202 1.00 62.03 71 PHE A C 1
ATOM 518 O O . PHE A 1 71 ? 13.017 12.165 -6.323 1.00 62.03 71 PHE A O 1
ATOM 525 N N . ILE A 1 72 ? 13.488 14.075 -5.240 1.00 64.00 72 ILE A N 1
ATOM 526 C CA . ILE A 1 72 ? 12.388 13.939 -4.268 1.00 64.00 72 ILE A CA 1
ATOM 527 C C . ILE A 1 72 ? 11.026 13.882 -4.981 1.00 64.00 72 ILE A C 1
ATOM 529 O O . ILE A 1 72 ? 10.643 14.815 -5.697 1.00 64.00 72 ILE A O 1
ATOM 533 N N . GLY A 1 73 ? 10.252 12.840 -4.687 1.00 67.94 73 GLY A N 1
ATOM 534 C CA . GLY A 1 73 ? 8.909 12.622 -5.208 1.00 67.94 73 GLY A CA 1
ATOM 535 C C . GLY A 1 73 ? 8.904 12.216 -6.681 1.00 67.94 73 GLY A C 1
ATOM 536 O O . GLY A 1 73 ? 9.784 11.509 -7.152 1.00 67.94 73 GLY A O 1
ATOM 537 N N . TYR A 1 74 ? 7.874 12.632 -7.428 1.00 73.38 74 TYR A N 1
ATOM 538 C CA . TYR A 1 74 ? 7.825 12.315 -8.854 1.00 73.38 74 TYR A CA 1
ATOM 539 C C . TYR A 1 74 ? 8.902 13.081 -9.626 1.00 73.38 74 TYR A C 1
ATOM 541 O O . TYR A 1 74 ? 8.870 14.313 -9.708 1.00 73.38 74 TYR A O 1
ATOM 549 N N . ASP A 1 75 ? 9.775 12.345 -10.303 1.00 71.06 75 ASP A N 1
ATOM 550 C CA . ASP A 1 75 ? 10.772 12.903 -11.200 1.00 71.06 75 ASP A CA 1
ATOM 551 C C . ASP A 1 75 ? 10.734 12.234 -12.592 1.00 71.06 75 ASP A C 1
ATOM 553 O O . ASP A 1 75 ? 10.288 11.103 -12.779 1.00 71.06 75 ASP A O 1
ATOM 557 N N . ARG A 1 76 ? 11.202 12.942 -13.627 1.00 68.81 76 ARG A N 1
ATOM 558 C CA . ARG A 1 76 ? 11.136 12.456 -15.022 1.00 68.81 76 ARG A CA 1
ATOM 559 C C . ARG A 1 76 ? 12.098 11.303 -15.350 1.00 68.81 76 ARG A C 1
ATOM 561 O O . ARG A 1 76 ? 12.019 10.756 -16.447 1.00 68.81 76 ARG A O 1
ATOM 568 N N . PHE A 1 77 ? 13.047 11.011 -14.470 1.00 67.19 77 PHE A N 1
ATOM 569 C CA . PHE A 1 77 ? 14.116 10.033 -14.636 1.00 67.19 77 PHE A CA 1
ATOM 570 C C . PHE A 1 77 ? 13.858 8.751 -13.836 1.00 67.19 77 PHE A C 1
ATOM 572 O O . PHE A 1 77 ? 14.083 7.673 -14.382 1.00 67.19 77 PHE A O 1
ATOM 579 N N . THR A 1 78 ? 13.364 8.841 -12.595 1.00 67.94 78 THR A N 1
ATOM 580 C CA . THR A 1 78 ? 13.065 7.678 -11.734 1.00 67.94 78 THR A CA 1
ATOM 581 C C . THR A 1 78 ? 11.574 7.486 -11.440 1.00 67.94 78 THR A C 1
ATOM 583 O O . THR A 1 78 ? 11.179 6.444 -10.918 1.00 67.94 78 THR A O 1
ATOM 586 N N . GLY A 1 79 ? 10.710 8.416 -11.860 1.00 75.25 79 GLY A N 1
ATOM 587 C CA . GLY A 1 79 ? 9.276 8.348 -11.592 1.00 75.25 79 GLY A CA 1
ATOM 588 C C . GLY A 1 79 ? 9.011 8.596 -10.113 1.00 75.25 79 GLY A C 1
ATOM 589 O O . GLY A 1 79 ? 9.505 9.568 -9.570 1.00 75.25 79 GLY A O 1
ATOM 590 N N . PHE A 1 80 ? 8.249 7.714 -9.466 1.00 74.19 80 PHE A N 1
ATOM 591 C CA . PHE A 1 80 ? 8.046 7.732 -8.009 1.00 74.19 80 PHE A CA 1
ATOM 592 C C . PHE A 1 80 ? 9.157 6.986 -7.237 1.00 74.19 80 PHE A C 1
ATOM 594 O O . PHE A 1 80 ? 9.025 6.737 -6.042 1.00 74.19 80 PHE A O 1
ATOM 601 N N . GLY A 1 81 ? 10.238 6.590 -7.918 1.00 79.56 81 GLY A N 1
ATOM 602 C CA . GLY A 1 81 ? 11.364 5.871 -7.332 1.00 79.56 81 GLY A CA 1
ATOM 603 C C . GLY A 1 81 ? 11.302 4.353 -7.526 1.00 79.56 81 GLY A C 1
ATOM 604 O O . GLY A 1 81 ? 10.708 3.823 -8.469 1.00 79.56 81 GLY A O 1
ATOM 605 N N . LEU A 1 82 ? 11.974 3.622 -6.636 1.00 80.62 82 LEU A N 1
ATOM 606 C CA . LEU A 1 82 ? 12.130 2.171 -6.712 1.00 80.62 82 LEU A CA 1
ATOM 607 C C . LEU A 1 82 ? 10.894 1.444 -6.172 1.00 80.62 82 LEU A C 1
ATOM 609 O O . LEU A 1 82 ? 10.546 1.567 -4.999 1.00 80.62 82 LEU A O 1
ATOM 613 N N . VAL A 1 83 ? 10.269 0.609 -7.001 1.00 84.31 83 VAL A N 1
ATOM 614 C CA . VAL A 1 83 ? 9.092 -0.172 -6.594 1.00 84.31 83 VAL A CA 1
ATOM 615 C C . VAL A 1 83 ? 9.400 -1.075 -5.399 1.00 84.31 83 VAL A C 1
ATOM 617 O O . VAL A 1 83 ? 10.357 -1.850 -5.405 1.00 84.31 83 VAL A O 1
ATOM 620 N N . ASN A 1 84 ? 8.538 -1.018 -4.383 1.00 88.12 84 ASN A N 1
ATOM 621 C CA . ASN A 1 84 ? 8.652 -1.823 -3.174 1.00 88.12 84 ASN A CA 1
ATOM 622 C C . ASN A 1 84 ? 7.540 -2.877 -3.122 1.00 88.12 84 ASN A C 1
ATOM 624 O O . ASN A 1 84 ? 6.435 -2.620 -2.648 1.00 88.12 84 ASN A O 1
ATOM 628 N N . ALA A 1 85 ? 7.850 -4.091 -3.582 1.00 87.56 85 ALA A N 1
ATOM 629 C CA . ALA A 1 85 ? 6.887 -5.192 -3.644 1.00 87.56 85 ALA A CA 1
ATOM 630 C C . ALA A 1 85 ? 6.236 -5.505 -2.285 1.00 87.56 85 ALA A C 1
ATOM 632 O O . ALA A 1 85 ? 5.037 -5.765 -2.217 1.00 87.56 85 ALA A O 1
ATOM 633 N N . ARG A 1 86 ? 7.015 -5.458 -1.195 1.00 90.62 86 ARG A N 1
ATOM 634 C CA . ARG A 1 86 ? 6.516 -5.742 0.157 1.00 90.62 86 ARG A CA 1
ATOM 635 C C . ARG A 1 86 ? 5.478 -4.707 0.575 1.00 90.62 86 ARG A C 1
ATOM 637 O O . ARG A 1 86 ? 4.380 -5.085 0.966 1.00 90.62 86 ARG A O 1
ATOM 644 N N . LYS A 1 87 ? 5.825 -3.422 0.465 1.00 90.19 87 LYS A N 1
ATOM 645 C CA . LYS A 1 87 ? 4.927 -2.317 0.814 1.00 90.19 87 LYS A CA 1
ATOM 646 C C . LYS A 1 87 ? 3.676 -2.303 -0.073 1.00 90.19 87 LYS A C 1
ATOM 648 O O . LYS A 1 87 ? 2.589 -2.102 0.448 1.00 90.19 87 LYS A O 1
ATOM 653 N N . ALA A 1 88 ? 3.807 -2.577 -1.374 1.00 91.25 88 ALA A N 1
ATOM 654 C CA . ALA A 1 88 ? 2.674 -2.649 -2.304 1.00 91.25 88 ALA A CA 1
ATOM 655 C C . ALA A 1 88 ? 1.653 -3.727 -1.905 1.00 91.25 88 ALA A C 1
ATOM 657 O O . ALA A 1 88 ? 0.449 -3.472 -1.855 1.00 91.25 88 ALA A O 1
ATOM 658 N N . VAL A 1 89 ? 2.130 -4.931 -1.579 1.00 93.12 89 VAL A N 1
ATOM 659 C CA . VAL A 1 89 ? 1.268 -6.039 -1.140 1.00 93.12 89 VAL A CA 1
ATOM 660 C C . VAL A 1 89 ? 0.685 -5.773 0.250 1.00 93.12 89 VAL A C 1
ATOM 662 O O . VAL A 1 89 ? -0.485 -6.060 0.484 1.00 93.12 89 VAL A O 1
ATOM 665 N N . GLU A 1 90 ? 1.465 -5.190 1.160 1.00 92.75 90 GLU A N 1
ATOM 666 C CA . GLU A 1 90 ? 0.994 -4.788 2.489 1.00 92.75 90 GLU A CA 1
ATOM 667 C C . GLU A 1 90 ? -0.132 -3.752 2.403 1.00 92.75 90 GLU A C 1
ATOM 669 O O . GLU A 1 90 ? -1.176 -3.933 3.022 1.00 92.75 90 GLU A O 1
ATOM 674 N N . TYR A 1 91 ? 0.037 -2.717 1.578 1.00 93.44 91 TYR A N 1
ATOM 675 C CA . TYR A 1 91 ? -0.992 -1.704 1.372 1.00 93.44 91 TYR A CA 1
ATOM 676 C C . TYR A 1 91 ? -2.234 -2.294 0.691 1.00 93.44 91 TYR A C 1
ATOM 678 O O . TYR A 1 91 ? -3.357 -2.020 1.100 1.00 93.44 91 TYR A O 1
ATOM 686 N N . THR A 1 92 ? -2.044 -3.205 -0.269 1.00 94.06 92 THR A N 1
ATOM 687 C CA . THR A 1 92 ? -3.153 -3.959 -0.875 1.00 94.06 92 THR A CA 1
ATOM 688 C C . THR A 1 92 ? -3.944 -4.752 0.168 1.00 94.06 92 THR A C 1
ATOM 690 O O . THR A 1 92 ? -5.173 -4.768 0.120 1.00 94.06 92 THR A O 1
ATOM 693 N N . ARG A 1 93 ? -3.258 -5.397 1.123 1.00 93.94 93 ARG A N 1
ATOM 694 C CA . ARG A 1 93 ? -3.911 -6.111 2.227 1.00 93.94 93 ARG A CA 1
ATOM 695 C C . ARG A 1 93 ? -4.688 -5.147 3.114 1.00 93.94 93 ARG A C 1
ATOM 697 O O . ARG A 1 93 ? -5.856 -5.409 3.346 1.00 93.94 93 ARG A O 1
ATOM 704 N N . LYS A 1 94 ? -4.075 -4.044 3.557 1.00 92.44 94 LYS A N 1
ATOM 705 C CA . LYS A 1 94 ? -4.737 -3.026 4.395 1.00 92.44 94 LYS A CA 1
ATOM 706 C C . LYS A 1 94 ? -5.971 -2.431 3.706 1.00 92.44 94 LYS A C 1
ATOM 708 O O . LYS A 1 94 ? -6.989 -2.227 4.350 1.00 92.44 94 LYS A O 1
ATOM 713 N N . HIS A 1 95 ? -5.912 -2.227 2.390 1.00 92.19 95 HIS A N 1
ATOM 714 C CA . HIS A 1 95 ? -7.062 -1.792 1.596 1.00 92.19 95 HIS A CA 1
ATOM 715 C C . HIS A 1 95 ? -8.188 -2.845 1.551 1.00 92.19 95 HIS A C 1
ATOM 717 O O . HIS A 1 95 ? -9.363 -2.490 1.564 1.00 92.19 95 HIS A O 1
ATOM 723 N N . TYR A 1 96 ? -7.850 -4.138 1.499 1.00 91.81 96 TYR A N 1
ATOM 724 C CA . TYR A 1 96 ? -8.828 -5.232 1.427 1.00 91.81 96 TYR A CA 1
ATOM 725 C C . TYR A 1 96 ? -9.403 -5.642 2.792 1.00 91.81 96 TYR A C 1
ATOM 727 O O . TYR A 1 96 ? -10.592 -5.931 2.898 1.00 91.81 96 TYR A O 1
ATOM 735 N N . LEU A 1 97 ? -8.570 -5.647 3.834 1.00 91.81 97 LEU A N 1
ATOM 736 C CA . LEU A 1 97 ? -8.907 -5.987 5.217 1.00 91.81 97 LEU A CA 1
ATOM 737 C C . LEU A 1 97 ? -8.432 -4.864 6.151 1.00 91.81 97 LEU A C 1
ATOM 739 O O . LEU A 1 97 ? -7.411 -5.015 6.821 1.00 91.81 97 LEU A O 1
ATOM 743 N N . PRO A 1 98 ? -9.152 -3.731 6.215 1.00 91.19 98 PRO A N 1
ATOM 744 C CA . PRO A 1 98 ? -8.730 -2.596 7.031 1.00 91.19 98 PRO A CA 1
ATOM 745 C C . PRO A 1 98 ? -8.691 -2.903 8.529 1.00 91.19 98 PRO A C 1
ATOM 747 O O . PRO A 1 98 ? -7.893 -2.302 9.236 1.00 91.19 98 PRO A O 1
ATOM 750 N N . ALA A 1 99 ? -9.536 -3.821 9.011 1.00 92.56 99 ALA A N 1
ATOM 751 C CA . ALA A 1 99 ? -9.617 -4.172 10.430 1.00 92.56 99 ALA A CA 1
ATOM 752 C C . ALA A 1 99 ? -8.407 -4.963 10.959 1.00 92.56 99 ALA A C 1
ATOM 754 O O . ALA A 1 99 ? -8.091 -4.821 12.134 1.00 92.56 99 ALA A O 1
ATOM 755 N N . ASP A 1 100 ? -7.740 -5.753 10.111 1.00 93.38 100 ASP A N 1
ATOM 756 C CA . ASP A 1 100 ? -6.519 -6.507 10.441 1.00 93.38 100 ASP A CA 1
ATOM 757 C C . ASP A 1 100 ? -5.300 -5.729 9.921 1.00 93.38 100 ASP A C 1
ATOM 759 O O . ASP A 1 100 ? -4.746 -5.972 8.837 1.00 93.38 100 ASP A O 1
ATOM 763 N N . TRP A 1 101 ? -4.926 -4.698 10.677 1.00 93.06 101 TRP A N 1
ATOM 764 C CA . TRP A 1 101 ? -3.906 -3.740 10.267 1.00 93.06 101 TRP A CA 1
ATOM 765 C C . TRP A 1 101 ? -2.515 -4.377 10.267 1.00 93.06 101 TRP A C 1
ATOM 767 O O . TRP A 1 101 ? -1.697 -4.126 9.367 1.00 93.06 101 TRP A O 1
ATOM 777 N N . ASN A 1 102 ? -2.241 -5.225 11.262 1.00 92.25 102 ASN A N 1
ATOM 778 C CA . ASN A 1 102 ? -0.948 -5.882 11.427 1.00 92.25 102 ASN A CA 1
ATOM 779 C C . ASN A 1 102 ? -0.791 -7.142 10.536 1.00 92.25 102 ASN A C 1
ATOM 781 O O . ASN A 1 102 ? 0.342 -7.534 10.238 1.00 92.25 102 ASN A O 1
ATOM 785 N N . GLY A 1 103 ? -1.890 -7.694 10.009 1.00 91.44 103 GLY A N 1
ATOM 786 C CA . GLY A 1 103 ? -1.920 -8.864 9.134 1.00 91.44 103 GLY A CA 1
ATOM 787 C C . GLY A 1 103 ? -1.813 -10.208 9.861 1.00 91.44 103 GLY A C 1
ATOM 788 O O . GLY A 1 103 ? -1.296 -11.160 9.264 1.00 91.44 103 GLY A O 1
ATOM 789 N N . ASP A 1 104 ? -2.210 -10.291 11.132 1.00 93.12 104 ASP A N 1
ATOM 790 C CA . ASP A 1 104 ? -2.140 -11.507 11.949 1.00 93.12 104 ASP A CA 1
ATOM 791 C C . ASP A 1 104 ? -3.419 -12.367 11.908 1.00 93.12 104 ASP A C 1
ATOM 793 O O . ASP A 1 104 ? -3.423 -13.492 12.421 1.00 93.12 104 ASP A O 1
ATOM 797 N N . ASN A 1 105 ? -4.441 -11.928 11.166 1.00 90.62 105 ASN A N 1
ATOM 798 C CA . ASN A 1 105 ? -5.778 -12.522 11.044 1.00 90.62 105 ASN A CA 1
ATOM 799 C C . ASN A 1 105 ? -6.640 -12.438 12.314 1.00 90.62 105 ASN A C 1
ATOM 801 O O . ASN A 1 105 ? -7.614 -13.185 12.439 1.00 90.62 105 ASN A O 1
ATOM 805 N N . SER A 1 106 ? -6.299 -11.557 13.249 1.00 92.62 106 SER A N 1
ATOM 806 C CA . SER A 1 106 ? -7.126 -11.186 14.395 1.00 92.62 106 SER A CA 1
ATOM 807 C C . SER A 1 106 ? -7.482 -9.708 14.293 1.00 92.62 106 SER A C 1
ATOM 809 O O . SER A 1 106 ? -6.740 -8.920 13.725 1.00 92.62 106 SER A O 1
ATOM 811 N N . VAL A 1 107 ? -8.642 -9.335 14.831 1.00 93.88 107 VAL A N 1
ATOM 812 C CA . VAL A 1 107 ? -9.045 -7.932 14.949 1.00 93.88 107 VAL A CA 1
ATOM 813 C C . VAL A 1 107 ? -9.069 -7.599 16.430 1.00 93.88 107 VAL A C 1
ATOM 815 O O . VAL A 1 107 ? -9.950 -8.051 17.165 1.00 93.88 107 VAL A O 1
ATOM 818 N N . ASP A 1 108 ? -8.062 -6.864 16.898 1.00 93.62 108 ASP A N 1
ATOM 819 C CA . ASP A 1 108 ? -7.907 -6.530 18.310 1.00 93.62 108 ASP A CA 1
ATOM 820 C C . ASP A 1 108 ? -7.447 -5.081 18.535 1.00 93.62 108 ASP A C 1
ATOM 822 O O . ASP A 1 108 ? -7.425 -4.239 17.637 1.00 93.62 108 ASP A O 1
ATOM 826 N N . THR A 1 109 ? -7.192 -4.690 19.783 1.00 94.00 109 THR A N 1
ATOM 827 C CA . THR A 1 109 ? -6.855 -3.291 20.096 1.00 94.00 109 THR A CA 1
ATOM 828 C C . THR A 1 109 ? -5.513 -2.844 19.509 1.00 94.00 109 THR A C 1
ATOM 830 O O . THR A 1 109 ? -5.256 -1.644 19.420 1.00 94.00 109 THR A O 1
ATOM 833 N N . THR A 1 110 ? -4.657 -3.788 19.123 1.00 95.50 110 THR A N 1
ATOM 834 C CA . THR A 1 110 ? -3.379 -3.552 18.449 1.00 95.50 110 THR A CA 1
ATOM 835 C C . THR A 1 110 ? -3.610 -2.988 17.056 1.00 95.50 110 THR A C 1
ATOM 837 O O . THR A 1 110 ? -2.926 -2.035 16.691 1.00 95.50 110 THR A O 1
ATOM 840 N N . ASP A 1 111 ? -4.603 -3.481 16.312 1.00 94.12 111 ASP A N 1
ATOM 841 C CA . ASP A 1 111 ? -4.918 -2.964 14.976 1.00 94.12 111 ASP A CA 1
ATOM 842 C C . ASP A 1 111 ? -5.370 -1.514 15.030 1.00 94.12 111 ASP A C 1
ATOM 844 O O . ASP A 1 111 ? -4.847 -0.663 14.314 1.00 94.12 111 ASP A O 1
ATOM 848 N N . ALA A 1 112 ? -6.276 -1.205 15.961 1.00 93.31 112 ALA A N 1
ATOM 849 C CA . ALA A 1 112 ? -6.728 0.162 16.186 1.00 93.31 112 ALA A CA 1
ATOM 850 C C . ALA A 1 112 ? -5.577 1.081 16.620 1.00 93.31 112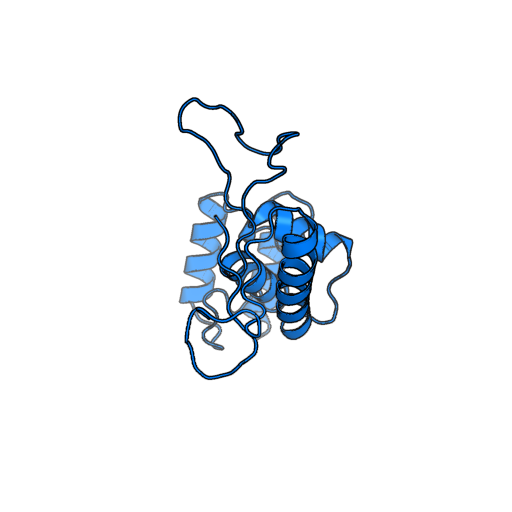 ALA A C 1
ATOM 852 O O . ALA A 1 112 ? -5.490 2.222 16.159 1.00 93.31 112 ALA A O 1
ATOM 853 N N . ALA A 1 113 ? -4.675 0.599 17.481 1.00 94.81 113 ALA A N 1
ATOM 854 C CA . ALA A 1 113 ? -3.520 1.371 17.930 1.00 94.81 113 ALA A CA 1
ATOM 855 C C . ALA A 1 113 ? -2.528 1.645 16.790 1.00 94.81 113 ALA A C 1
ATOM 857 O O . ALA A 1 113 ? -2.061 2.776 16.652 1.00 94.81 113 ALA A O 1
ATOM 858 N N . LEU A 1 114 ? -2.227 0.639 15.966 1.00 94.12 114 LEU A N 1
ATOM 859 C CA . LEU A 1 114 ? -1.312 0.773 14.835 1.00 94.12 114 LEU A CA 1
ATOM 860 C C . LEU A 1 114 ? -1.908 1.629 13.719 1.00 94.12 114 LEU A C 1
ATOM 862 O O . LEU A 1 114 ? -1.217 2.510 13.215 1.00 94.1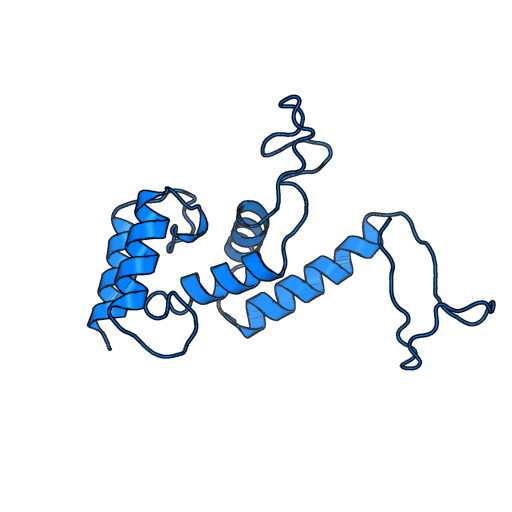2 114 LEU A O 1
ATOM 866 N N . PHE A 1 115 ? -3.189 1.447 13.391 1.00 93.81 115 PHE A N 1
ATOM 867 C CA . PHE A 1 115 ? -3.879 2.317 12.443 1.00 93.81 115 PHE A CA 1
ATOM 868 C C . PHE A 1 115 ? -3.858 3.769 12.914 1.00 93.81 115 PHE A C 1
ATOM 870 O O . PHE A 1 115 ? -3.484 4.659 12.158 1.00 93.81 115 PHE A O 1
ATOM 877 N N . THR A 1 116 ? -4.201 4.019 14.181 1.00 92.50 116 THR A N 1
ATOM 878 C CA . THR A 1 116 ? -4.199 5.379 14.738 1.00 92.50 116 THR A CA 1
ATOM 879 C C . THR A 1 116 ? -2.801 5.997 14.708 1.00 92.50 116 THR A C 1
ATOM 881 O O . THR A 1 116 ? -2.672 7.194 14.458 1.00 92.50 116 THR A O 1
ATOM 884 N N . LEU A 1 117 ? -1.754 5.203 14.948 1.00 93.69 117 LEU A N 1
ATOM 885 C CA . LEU A 1 117 ? -0.368 5.660 14.880 1.00 93.69 117 LEU A CA 1
ATOM 886 C C . LEU A 1 117 ? 0.045 6.021 13.446 1.00 93.69 117 LEU A C 1
ATOM 888 O O . LEU A 1 117 ? 0.559 7.115 13.227 1.00 93.69 117 LEU A O 1
ATOM 892 N N . ASP A 1 118 ? -0.211 5.138 12.481 1.00 92.25 118 ASP A N 1
ATOM 893 C CA . ASP A 1 118 ? 0.079 5.380 11.062 1.00 92.25 118 ASP A CA 1
ATOM 894 C C . ASP A 1 118 ? -0.715 6.591 10.547 1.00 92.25 118 ASP A C 1
ATOM 896 O O . ASP A 1 118 ? -0.167 7.469 9.877 1.00 92.25 118 ASP A O 1
ATOM 900 N N . TYR A 1 119 ? -1.988 6.692 10.944 1.00 91.50 119 TYR A N 1
ATOM 901 C CA . TYR A 1 119 ? -2.852 7.817 10.615 1.00 91.50 119 TYR A CA 1
ATOM 902 C C . TYR A 1 119 ? -2.288 9.128 11.188 1.00 91.50 119 TYR A C 1
ATOM 904 O O . TYR A 1 119 ? -2.105 10.101 10.463 1.00 91.50 119 TYR A O 1
ATOM 912 N N . ALA A 1 120 ? -1.912 9.157 12.470 1.00 91.94 120 ALA A N 1
ATOM 913 C CA . ALA A 1 120 ? -1.337 10.344 13.108 1.00 91.94 120 ALA A CA 1
ATOM 914 C C . ALA A 1 120 ? 0.016 10.776 12.510 1.00 91.94 120 ALA A C 1
ATOM 916 O O . ALA A 1 120 ? 0.333 11.967 12.522 1.00 91.94 120 ALA A O 1
ATOM 917 N N . ASN A 1 121 ? 0.797 9.832 11.980 1.00 90.44 121 ASN A N 1
ATOM 918 C CA . ASN A 1 121 ? 2.065 10.105 11.303 1.00 90.44 121 ASN A CA 1
ATOM 919 C C . ASN A 1 121 ? 1.891 10.585 9.851 1.00 90.44 121 ASN A C 1
ATOM 921 O O . ASN A 1 121 ? 2.873 10.982 9.227 1.00 90.44 121 ASN A O 1
ATOM 925 N N . GLY A 1 122 ? 0.667 10.573 9.312 1.00 85.62 122 GLY A N 1
ATOM 926 C CA . GLY A 1 122 ? 0.415 10.925 7.914 1.00 85.62 122 GLY A CA 1
ATOM 927 C C . GLY A 1 122 ? 0.964 9.887 6.932 1.00 85.62 122 GLY A C 1
ATOM 928 O O . GLY A 1 122 ? 1.344 10.241 5.817 1.00 85.62 122 GLY A O 1
ATOM 929 N N . GLU A 1 123 ? 1.056 8.617 7.344 1.00 87.44 123 GLU A N 1
ATOM 930 C CA . GLU A 1 123 ? 1.542 7.545 6.476 1.00 87.44 123 GLU A CA 1
ATOM 931 C C . GLU A 1 123 ? 0.583 7.347 5.302 1.00 87.44 123 GLU A C 1
ATOM 933 O O . GLU A 1 123 ? -0.609 7.104 5.488 1.00 87.44 123 GLU A O 1
ATOM 938 N N . LEU A 1 124 ? 1.105 7.371 4.075 1.00 84.62 124 LEU A N 1
ATOM 939 C CA . LEU A 1 124 ? 0.283 7.272 2.864 1.00 84.62 124 LEU A CA 1
ATOM 940 C C . LEU A 1 124 ? -0.481 5.940 2.748 1.00 84.62 124 LEU A C 1
ATOM 942 O O . LEU A 1 124 ? -1.434 5.859 1.992 1.00 84.62 124 LEU A O 1
ATOM 946 N N . MET A 1 125 ? -0.090 4.900 3.498 1.00 85.44 125 MET A N 1
ATOM 947 C CA . MET A 1 125 ? -0.802 3.612 3.550 1.00 85.44 125 MET A CA 1
ATOM 948 C C . MET A 1 125 ? -2.116 3.649 4.341 1.00 85.44 125 MET A C 1
ATOM 950 O O . MET A 1 125 ? -2.819 2.642 4.404 1.00 85.44 125 MET A O 1
ATOM 954 N N . SER A 1 126 ? -2.403 4.764 5.011 1.00 88.31 126 SER A N 1
ATOM 955 C CA . SER A 1 126 ? -3.642 4.968 5.766 1.00 88.31 126 SER A CA 1
ATOM 956 C C . SER A 1 126 ? -4.772 5.591 4.952 1.00 88.31 126 SER A C 1
ATOM 958 O O . SER A 1 126 ? -5.881 5.689 5.468 1.00 88.31 126 SER A O 1
ATOM 960 N N . ASP A 1 127 ? -4.511 5.940 3.692 1.00 90.44 127 ASP A N 1
ATOM 961 C CA . ASP A 1 127 ? -5.537 6.251 2.698 1.00 90.44 127 ASP A CA 1
ATOM 962 C C . ASP A 1 127 ? -6.210 4.933 2.256 1.00 90.44 127 ASP A C 1
ATOM 964 O O . ASP A 1 127 ? -5.677 4.120 1.507 1.00 90.44 127 ASP A O 1
ATOM 968 N N . LEU A 1 128 ? -7.380 4.646 2.814 1.00 91.25 128 LEU A N 1
ATOM 969 C CA . LEU A 1 128 ? -8.077 3.381 2.605 1.00 91.25 128 LEU A CA 1
ATOM 970 C C . LEU A 1 128 ? -8.987 3.423 1.381 1.00 91.25 128 LEU A C 1
ATOM 972 O O . LEU A 1 128 ? -9.290 2.365 0.822 1.00 91.25 128 LEU A O 1
ATOM 976 N N . ASN A 1 129 ? -9.426 4.608 0.954 1.00 90.25 129 ASN A N 1
ATOM 977 C CA . ASN A 1 129 ? -10.263 4.773 -0.232 1.00 90.25 129 ASN A CA 1
ATOM 978 C C . ASN A 1 129 ? -9.448 5.006 -1.528 1.00 90.25 129 ASN A C 1
ATOM 980 O O . ASN A 1 129 ? -10.020 4.920 -2.619 1.00 90.25 129 ASN A O 1
ATOM 984 N N . LEU A 1 130 ? -8.127 5.185 -1.410 1.00 89.81 130 LEU A N 1
ATOM 985 C CA . LEU A 1 130 ? -7.167 5.420 -2.491 1.00 89.81 130 LEU A CA 1
ATOM 986 C C . LEU A 1 130 ? -7.465 6.705 -3.282 1.00 89.81 130 LEU A C 1
ATOM 988 O O . LEU A 1 130 ? -7.307 6.734 -4.510 1.00 89.81 130 LEU A O 1
ATOM 992 N N . ASP A 1 131 ? -7.922 7.757 -2.596 1.00 88.75 131 ASP A N 1
ATOM 993 C CA . ASP A 1 131 ? -8.211 9.074 -3.180 1.00 88.75 131 ASP A CA 1
ATOM 994 C C . ASP A 1 131 ? -7.025 10.057 -3.131 1.00 88.75 131 ASP A C 1
ATOM 996 O O . ASP A 1 131 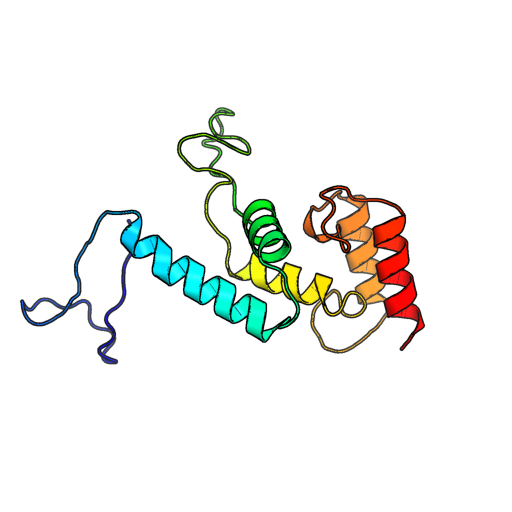? -7.135 11.196 -3.599 1.00 88.75 131 ASP A O 1
ATOM 1000 N N . ALA A 1 132 ? -5.867 9.576 -2.667 1.00 84.81 132 ALA A N 1
ATOM 1001 C CA . ALA A 1 132 ? -4.623 10.304 -2.451 1.00 84.81 132 ALA A CA 1
ATOM 1002 C C . ALA A 1 132 ? -4.655 11.299 -1.279 1.00 84.81 132 ALA A C 1
ATOM 1004 O O . ALA A 1 132 ? -3.731 12.112 -1.145 1.00 84.81 132 ALA A O 1
ATOM 1005 N N . THR A 1 133 ? -5.680 11.253 -0.424 1.00 88.19 133 THR A N 1
ATOM 1006 C CA . THR A 1 133 ? -5.781 12.092 0.767 1.00 88.19 133 THR A CA 1
ATOM 1007 C C . THR A 1 133 ? -6.155 11.284 1.997 1.00 88.19 133 THR A C 1
ATOM 1009 O O . THR A 1 133 ? -7.176 10.622 2.044 1.00 88.19 133 THR A O 1
ATOM 1012 N N . GLN A 1 134 ? -5.358 11.417 3.056 1.00 90.25 134 GLN A N 1
ATOM 1013 C CA . GLN A 1 134 ? -5.751 10.899 4.358 1.00 90.25 134 GLN A CA 1
ATOM 1014 C C . GLN A 1 134 ? -6.828 11.814 4.960 1.00 90.25 134 GLN A C 1
ATOM 1016 O O . GLN A 1 134 ? -6.574 12.987 5.262 1.00 90.25 134 GLN A O 1
ATOM 1021 N N . SER A 1 135 ? -8.030 11.280 5.142 1.00 91.19 135 SER A N 1
ATOM 1022 C CA . SER A 1 135 ? -9.202 12.027 5.580 1.00 91.19 135 SER A CA 1
ATOM 1023 C C . SER A 1 135 ? -10.050 11.267 6.608 1.00 91.19 135 SER A C 1
ATOM 1025 O O . SER A 1 135 ? -9.812 10.111 6.963 1.00 91.19 135 SER A O 1
ATOM 1027 N N . ALA A 1 136 ? -11.098 11.935 7.102 1.00 90.69 136 ALA A N 1
ATOM 1028 C CA . ALA A 1 136 ? -12.064 11.308 8.002 1.00 90.69 136 ALA A CA 1
ATOM 1029 C C . ALA A 1 136 ? -12.821 10.137 7.346 1.00 90.69 136 ALA A C 1
ATOM 1031 O O . ALA A 1 136 ? -13.361 9.297 8.070 1.00 90.69 136 ALA A O 1
ATOM 1032 N N . ASP A 1 137 ? -12.854 10.066 6.012 1.00 93.75 137 ASP A N 1
ATOM 1033 C CA . ASP A 1 137 ? -13.475 8.955 5.297 1.00 93.75 137 ASP A CA 1
ATOM 1034 C C . ASP A 1 137 ? -12.656 7.666 5.463 1.00 93.75 137 ASP A C 1
ATOM 1036 O O . ASP A 1 137 ? -13.243 6.607 5.689 1.00 93.75 137 ASP A O 1
ATOM 1040 N N . ASP A 1 138 ? -11.324 7.748 5.495 1.00 92.88 138 ASP A N 1
ATOM 1041 C CA . ASP A 1 138 ? -10.451 6.592 5.744 1.00 92.88 138 ASP A CA 1
ATOM 1042 C C . ASP A 1 138 ? -10.607 6.069 7.167 1.00 92.88 138 ASP A C 1
ATOM 1044 O O . ASP A 1 138 ? -10.806 4.875 7.396 1.00 92.88 138 ASP A O 1
ATOM 1048 N N . MET A 1 139 ? -10.629 6.987 8.136 1.00 92.31 139 MET A N 1
ATOM 1049 C CA . MET A 1 139 ? -10.943 6.661 9.526 1.00 92.31 139 MET A CA 1
ATOM 1050 C C . MET A 1 139 ? -12.313 5.974 9.631 1.00 92.31 139 MET A C 1
ATOM 1052 O O . MET A 1 139 ? -12.470 4.996 10.361 1.00 92.31 139 MET A O 1
ATOM 1056 N N . ALA A 1 140 ? -13.315 6.447 8.885 1.00 93.50 140 ALA A N 1
ATOM 1057 C CA . ALA A 1 140 ? -14.634 5.829 8.876 1.00 93.50 140 ALA A CA 1
ATOM 1058 C C . ALA A 1 140 ? -14.622 4.424 8.253 1.00 93.50 140 ALA A C 1
ATOM 1060 O O . ALA A 1 140 ? -15.331 3.553 8.756 1.00 93.50 140 ALA A O 1
ATOM 1061 N N . ILE A 1 141 ? -13.837 4.184 7.197 1.00 93.69 141 ILE A N 1
ATOM 1062 C CA . ILE A 1 141 ? -13.668 2.850 6.599 1.00 93.69 141 ILE A CA 1
ATOM 1063 C C . ILE A 1 141 ? -13.060 1.891 7.622 1.00 93.69 141 ILE A C 1
ATOM 1065 O O . ILE A 1 141 ? -13.635 0.826 7.862 1.00 93.69 141 ILE A O 1
ATOM 1069 N N . PHE A 1 142 ? -11.966 2.294 8.275 1.00 94.12 142 PHE A N 1
ATOM 1070 C CA . PHE A 1 142 ? -11.323 1.490 9.311 1.00 94.12 142 PHE A CA 1
ATOM 1071 C C . PHE A 1 142 ? -12.298 1.148 10.441 1.00 94.12 142 PHE A C 1
ATOM 1073 O O . PHE A 1 142 ? -12.538 -0.024 10.720 1.00 94.12 142 PHE A O 1
ATOM 1080 N N . LEU A 1 143 ? -12.932 2.157 11.051 1.00 93.62 143 LEU A N 1
ATOM 1081 C CA . LEU A 1 143 ? -13.829 1.948 12.193 1.00 93.62 143 LEU A CA 1
ATOM 1082 C C . LEU A 1 143 ? -15.043 1.085 11.830 1.00 93.62 143 LEU A C 1
ATOM 1084 O O . LEU A 1 143 ? -15.468 0.257 12.632 1.00 93.62 143 LEU A O 1
ATOM 1088 N N . ARG A 1 144 ? -15.605 1.246 10.626 1.00 94.31 144 ARG A N 1
ATOM 1089 C CA . ARG A 1 144 ? -16.715 0.400 10.160 1.00 94.31 144 ARG A CA 1
ATOM 1090 C C . ARG A 1 144 ? -16.298 -1.056 10.019 1.00 94.31 144 ARG A C 1
ATOM 1092 O O . ARG A 1 144 ? -17.079 -1.916 10.400 1.00 94.31 144 ARG A O 1
ATOM 1099 N N . SER A 1 145 ? -15.106 -1.316 9.483 1.00 92.25 145 SER A N 1
ATOM 1100 C CA . SER A 1 145 ? -14.567 -2.674 9.382 1.00 92.25 145 SER A CA 1
ATOM 1101 C C . SER A 1 145 ? -14.275 -3.250 10.768 1.00 92.25 145 SER A C 1
ATOM 1103 O O . SER A 1 145 ? -14.606 -4.395 11.032 1.00 92.25 145 SER A O 1
ATOM 1105 N N . TYR A 1 146 ? -13.694 -2.447 11.660 1.00 92.50 146 TYR A N 1
ATOM 1106 C CA . TYR A 1 146 ? -13.254 -2.871 12.986 1.00 92.50 146 TYR A CA 1
ATOM 1107 C C . TYR A 1 146 ? -14.409 -3.260 13.919 1.00 92.50 146 TYR A C 1
ATOM 1109 O O . TYR A 1 146 ? -14.302 -4.218 14.670 1.00 92.50 146 TYR A O 1
ATOM 1117 N N . PHE A 1 147 ? -15.528 -2.529 13.874 1.00 91.56 147 PHE A N 1
ATOM 1118 C CA . PHE A 1 147 ? -16.707 -2.818 14.705 1.00 91.56 147 PHE A CA 1
ATOM 1119 C C . PHE A 1 147 ? -17.695 -3.812 14.072 1.00 91.56 147 PHE A C 1
ATOM 1121 O O . PHE A 1 147 ? -18.752 -4.059 14.656 1.00 91.56 147 PHE A O 1
ATOM 1128 N N . ALA A 1 148 ? -17.414 -4.311 12.865 1.00 86.69 148 ALA A N 1
ATOM 1129 C CA . ALA A 1 148 ? -18.267 -5.281 12.178 1.00 86.69 148 ALA A CA 1
ATOM 1130 C C . ALA A 1 148 ? -17.933 -6.748 12.516 1.00 86.69 148 ALA A C 1
ATOM 1132 O O . ALA A 1 148 ? -18.765 -7.611 12.232 1.00 86.69 148 ALA A O 1
ATOM 1133 N N . GLU A 1 149 ? -16.766 -7.004 13.114 1.00 68.81 149 GLU A N 1
ATOM 1134 C CA . GLU A 1 149 ? -16.285 -8.313 13.599 1.00 68.81 149 GLU A CA 1
ATOM 1135 C C . GLU A 1 149 ? -16.661 -8.549 15.075 1.00 68.81 149 GLU A C 1
ATOM 1137 O O . GLU A 1 149 ? -17.000 -9.704 15.427 1.00 68.81 149 GLU A O 1
#

pLDDT: mean 79.29, std 17.94, range [31.48, 95.5]

Foldseek 3Di:
DDFDDFPPPPRDCDPDPPTPRDPDDDCVVVVVVLVVLVVLLCVLPVPDDPVNLVLLQLLQADFPDPVPPPRPAADPPQGSHHGDSVSSNLLSNCLVQVQPNVPPPDRDVVSVVVLVVCLVVLRQSLPNVSPSDSDVVSVVVNVVNNVVD